Protein AF-A0A954KWU3-F1 (afdb_monomer)

Foldseek 3Di:
DDDDQLDAFDFFEWEAEPVRDIDGDPDGDPVSVVVRVVCSVCLVVVCVVDVVSVVVSVVSVVVLVVVCCVVVVVCVVVVHDCVCVVDCVNPPDDDDPDDPDDPDPWDWDDDPQKIKIQDDDDDHDSVVSVVDDPPPPDDDDDDDDDDRYTYIYGNDD

Secondary structure (DSSP, 8-state):
---S-S--PPPEEEEE-TT--EEE-SS--HHHHHHHHHHHHTHHHHHHH-HHHHHHHHHHHHHHHHHHHHHTTHHHHTT---TTTT-TTTS-PPPPPPPS------EEEEETTEEEEE--------HHHHHS-TT-TT----------EEEEEE---

Solvent-accessible surface area (backbone atoms only — not comparable to full-atom values): 9816 Å² total; per-residue (Å²): 135,92,83,77,82,74,61,75,58,54,56,35,34,28,37,26,51,90,87,67,55,76,44,77,42,96,66,64,55,70,69,49,46,50,47,22,49,51,51,34,72,45,38,66,63,45,25,75,75,37,63,69,48,42,54,50,41,54,53,42,52,50,44,36,50,51,49,49,36,62,74,69,42,45,38,70,78,65,74,48,79,67,58,57,84,77,28,63,87,78,47,71,71,89,82,69,87,77,80,88,76,73,85,84,85,67,58,67,47,77,56,88,54,29,37,42,26,57,55,79,73,88,73,87,75,42,63,71,71,71,69,52,59,96,82,63,88,80,85,79,84,93,83,84,92,66,73,31,40,35,34,36,32,60,60,76,133

pLDDT: mean 76.88, std 16.74, range [35.84, 95.62]

Structure (mmCIF, N/CA/C/O backbone):
data_AF-A0A954KWU3-F1
#
_entry.id   AF-A0A954KWU3-F1
#
loop_
_atom_site.group_PDB
_atom_site.id
_atom_site.type_symbol
_atom_site.label_atom_id
_atom_site.label_alt_id
_atom_site.label_comp_id
_atom_site.label_asym_id
_atom_site.label_entity_id
_atom_site.label_seq_id
_atom_site.pdbx_PDB_ins_code
_atom_site.Cartn_x
_atom_site.Cartn_y
_atom_site.Cartn_z
_atom_site.occupancy
_atom_site.B_iso_or_equiv
_atom_site.auth_seq_id
_atom_site.auth_comp_id
_atom_site.auth_asym_id
_atom_site.auth_atom_id
_atom_site.pdbx_PDB_model_num
ATOM 1 N N . GLN A 1 1 ? 20.527 3.951 -3.973 1.00 48.78 1 GLN A N 1
ATOM 2 C CA . GLN A 1 1 ? 20.011 3.063 -2.912 1.00 48.78 1 GLN A CA 1
ATOM 3 C C . GLN A 1 1 ? 18.850 3.788 -2.256 1.00 48.78 1 GLN A C 1
ATOM 5 O O . GLN A 1 1 ? 19.051 4.922 -1.845 1.00 48.78 1 GLN A O 1
ATOM 10 N N . LEU A 1 2 ? 17.651 3.198 -2.256 1.00 62.50 2 LEU A N 1
ATOM 11 C CA . LEU A 1 2 ? 16.501 3.746 -1.529 1.00 62.50 2 LEU A CA 1
ATOM 12 C C . LEU A 1 2 ? 16.658 3.381 -0.048 1.00 62.50 2 LEU A C 1
ATOM 14 O O . LEU A 1 2 ? 17.002 2.240 0.265 1.00 62.50 2 LEU A O 1
ATOM 18 N N . SER A 1 3 ? 16.473 4.346 0.847 1.00 64.38 3 SER A N 1
ATOM 19 C CA . SER A 1 3 ? 16.581 4.167 2.296 1.00 64.38 3 SER A CA 1
ATOM 20 C C . SER A 1 3 ? 15.419 4.868 2.996 1.00 64.38 3 SER A C 1
ATOM 22 O O . SER A 1 3 ? 14.963 5.920 2.555 1.00 64.38 3 SER A O 1
ATOM 24 N N . GLY A 1 4 ? 14.932 4.275 4.086 1.00 68.75 4 GLY A N 1
ATOM 25 C CA . GLY A 1 4 ? 13.784 4.777 4.842 1.00 68.75 4 GLY A CA 1
ATOM 26 C C . GLY A 1 4 ? 12.773 3.678 5.182 1.00 68.75 4 GLY A C 1
ATOM 27 O O . GLY A 1 4 ? 12.955 2.528 4.771 1.00 68.75 4 GLY A O 1
ATOM 28 N N . PRO A 1 5 ? 11.724 4.009 5.956 1.00 67.94 5 PRO A N 1
ATOM 29 C CA . PRO A 1 5 ? 10.626 3.087 6.220 1.00 67.94 5 PRO A CA 1
ATOM 30 C C . PRO A 1 5 ? 9.931 2.713 4.904 1.00 67.94 5 PRO A C 1
ATOM 32 O O . PRO A 1 5 ? 9.582 3.590 4.116 1.00 67.94 5 PRO A O 1
ATOM 35 N N . ARG A 1 6 ? 9.741 1.408 4.668 1.00 78.69 6 ARG A N 1
ATOM 36 C CA . ARG A 1 6 ? 9.148 0.884 3.420 1.00 78.69 6 ARG A CA 1
ATOM 37 C C . ARG A 1 6 ? 7.638 1.111 3.342 1.00 78.69 6 ARG A C 1
ATOM 39 O O . ARG A 1 6 ? 7.088 1.200 2.253 1.00 78.69 6 ARG A O 1
ATOM 46 N N . VAL A 1 7 ? 6.981 1.235 4.496 1.00 84.44 7 VAL A N 1
ATOM 47 C CA . VAL A 1 7 ? 5.543 1.496 4.618 1.00 84.44 7 VAL A CA 1
ATOM 48 C C . VAL A 1 7 ? 5.315 2.519 5.724 1.00 84.44 7 VAL A C 1
ATOM 50 O O . VAL A 1 7 ? 5.984 2.486 6.756 1.00 84.44 7 VAL A O 1
ATOM 53 N N . LYS A 1 8 ? 4.360 3.426 5.510 1.00 87.44 8 LYS A N 1
ATOM 54 C CA . LYS A 1 8 ? 3.862 4.354 6.527 1.00 87.44 8 LYS A CA 1
ATOM 55 C C . LYS A 1 8 ? 2.343 4.378 6.474 1.00 87.44 8 LYS A C 1
ATOM 57 O O . LYS A 1 8 ? 1.775 4.738 5.446 1.00 87.44 8 LYS A O 1
ATOM 62 N N . LEU A 1 9 ? 1.703 4.027 7.585 1.00 87.38 9 LEU A N 1
ATOM 63 C CA . LEU A 1 9 ? 0.260 4.167 7.724 1.00 87.38 9 LEU A CA 1
ATOM 64 C C . LEU A 1 9 ? -0.077 5.621 8.075 1.00 87.38 9 LEU A C 1
ATOM 66 O O . LEU A 1 9 ? 0.572 6.232 8.926 1.00 87.38 9 LEU A O 1
ATOM 70 N N . LEU A 1 10 ? -1.087 6.173 7.408 1.00 85.06 10 LEU A N 1
ATOM 71 C CA . LEU A 1 10 ? -1.635 7.496 7.698 1.00 85.06 10 LEU A CA 1
ATOM 72 C C . LEU A 1 10 ? -2.956 7.342 8.455 1.00 85.06 10 LEU A C 1
ATOM 74 O O . LEU A 1 10 ? -3.688 6.381 8.235 1.00 85.06 10 LEU A O 1
ATOM 78 N N . ALA A 1 11 ? -3.246 8.270 9.365 1.00 83.38 11 ALA A N 1
ATOM 79 C CA . ALA A 1 11 ? -4.471 8.263 10.154 1.00 83.38 11 ALA A CA 1
ATOM 80 C C . ALA A 1 11 ? -5.522 9.201 9.542 1.00 83.38 11 ALA A C 1
ATOM 82 O O . ALA A 1 11 ? -5.239 10.372 9.280 1.00 83.38 11 ALA A O 1
ATOM 83 N N . GLN A 1 12 ? -6.749 8.706 9.368 1.00 78.06 12 GLN A N 1
ATOM 84 C CA . GLN A 1 12 ? -7.896 9.503 8.934 1.00 78.06 12 GLN A CA 1
ATOM 85 C C . GLN A 1 12 ? -9.174 9.060 9.659 1.00 78.06 12 GLN A C 1
ATOM 87 O O . GLN A 1 12 ? -9.315 7.925 10.111 1.00 78.06 12 GLN A O 1
ATOM 92 N N . GLU A 1 13 ? -10.125 9.980 9.790 1.00 80.19 13 GLU A N 1
ATOM 93 C CA . GLU A 1 13 ? -11.467 9.693 10.289 1.00 80.19 13 GLU A CA 1
ATOM 94 C C . GLU A 1 13 ? -12.505 10.225 9.306 1.00 80.19 13 GLU A C 1
ATOM 96 O O . GLU A 1 13 ? -12.307 11.264 8.675 1.00 80.19 13 GLU A O 1
ATOM 101 N N . GLU A 1 14 ? -13.615 9.504 9.189 1.00 82.94 14 GLU A N 1
ATOM 102 C CA . GLU A 1 14 ? -14.731 9.815 8.304 1.00 82.94 14 GLU A CA 1
ATOM 103 C C . GLU A 1 14 ? -16.054 9.714 9.075 1.00 82.94 14 GLU A C 1
ATOM 105 O O . GLU A 1 14 ? -16.245 8.865 9.947 1.00 82.94 14 GLU A O 1
ATOM 110 N N . TYR A 1 15 ? -17.012 10.562 8.731 1.00 81.19 15 TYR A N 1
ATOM 111 C CA . TYR A 1 15 ? -18.403 10.428 9.145 1.00 81.19 15 TYR A CA 1
ATOM 112 C C . TYR A 1 15 ? -19.201 9.761 8.038 1.00 81.19 15 TYR A C 1
ATOM 114 O O . TYR A 1 15 ? -18.941 9.978 6.856 1.00 81.19 15 TYR A O 1
ATOM 122 N N . SER A 1 16 ? -20.197 8.966 8.412 1.00 82.31 16 SER A N 1
ATOM 123 C CA . SER A 1 16 ? -21.205 8.478 7.478 1.00 82.31 16 SER A CA 1
ATOM 124 C C . SER A 1 16 ? -22.604 8.801 7.971 1.00 82.31 16 SER A C 1
ATOM 126 O O . SER A 1 16 ? -22.920 8.618 9.149 1.00 82.31 16 SER A O 1
ATOM 128 N N . ASP A 1 17 ? -23.441 9.297 7.066 1.00 82.00 17 ASP A N 1
ATOM 129 C CA . ASP A 1 17 ? -24.859 9.503 7.347 1.00 82.00 17 ASP A CA 1
ATOM 130 C C . ASP A 1 17 ? -25.663 8.197 7.190 1.00 82.00 17 ASP A C 1
ATOM 132 O O . ASP A 1 17 ? -25.145 7.159 6.773 1.00 82.00 17 ASP A O 1
ATOM 136 N N . ALA A 1 18 ? -26.951 8.2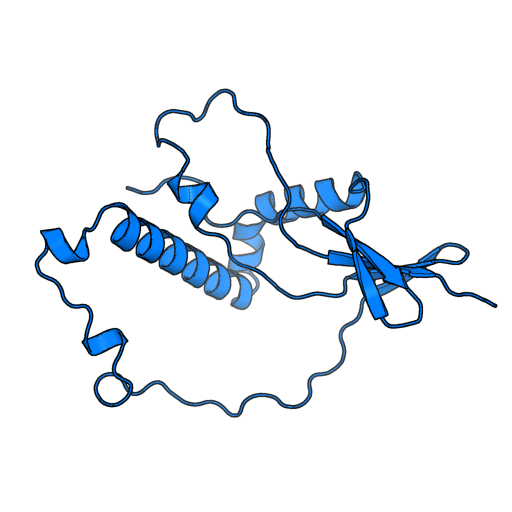40 7.537 1.00 80.25 18 ALA A N 1
ATOM 137 C CA . ALA A 1 18 ? -27.843 7.084 7.430 1.00 80.25 18 ALA A CA 1
ATOM 138 C C . ALA A 1 18 ? -28.079 6.618 5.977 1.00 80.25 18 ALA A C 1
ATOM 140 O O . ALA A 1 18 ? -28.515 5.488 5.766 1.00 80.25 18 ALA A O 1
ATOM 141 N N . ALA A 1 19 ? -27.792 7.463 4.982 1.00 82.31 19 ALA A N 1
ATOM 142 C CA . ALA A 1 19 ? -27.853 7.111 3.566 1.00 82.31 19 ALA A CA 1
ATOM 143 C C . ALA A 1 19 ? -26.540 6.480 3.059 1.00 82.31 19 ALA A C 1
ATOM 145 O O . ALA A 1 19 ? -26.470 6.056 1.906 1.00 82.31 19 ALA A O 1
ATOM 146 N N . GLY A 1 20 ? -25.515 6.381 3.913 1.00 76.38 20 GLY A N 1
ATOM 147 C CA . GLY A 1 20 ? -24.208 5.823 3.577 1.00 76.38 20 GLY A 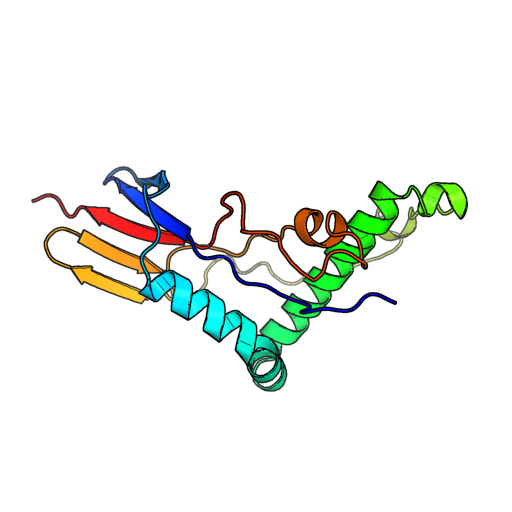CA 1
ATOM 148 C C . GLY A 1 20 ? -23.269 6.809 2.881 1.00 76.38 20 GLY A C 1
ATOM 149 O O . GLY A 1 20 ? -22.207 6.392 2.415 1.00 76.38 20 GLY A O 1
ATOM 150 N N . ASN A 1 21 ? -23.618 8.099 2.814 1.00 80.75 21 ASN A N 1
ATOM 151 C CA . ASN A 1 21 ? -22.712 9.115 2.283 1.00 80.75 21 ASN A CA 1
ATOM 152 C C . ASN A 1 21 ? -21.583 9.361 3.281 1.00 80.75 21 ASN A C 1
ATOM 154 O O . ASN A 1 21 ? -21.841 9.516 4.477 1.00 80.75 21 ASN A O 1
ATOM 158 N N . ARG A 1 22 ? -20.344 9.416 2.782 1.00 82.81 22 ARG A N 1
ATOM 159 C CA . ARG A 1 22 ? -19.136 9.588 3.597 1.00 82.81 22 ARG A CA 1
ATOM 160 C C . ARG A 1 22 ? -18.577 10.999 3.484 1.00 82.81 22 ARG A C 1
ATOM 162 O O . ARG A 1 22 ? -18.577 11.579 2.401 1.00 82.81 22 ARG A O 1
ATOM 169 N N . PHE A 1 23 ? -18.066 11.518 4.594 1.00 83.06 23 PHE A N 1
ATOM 170 C CA . PHE A 1 23 ? -17.472 12.848 4.688 1.00 83.06 23 PHE A CA 1
ATOM 171 C C . PHE A 1 23 ? -16.225 12.806 5.566 1.00 83.06 23 PHE A C 1
ATOM 173 O O . PHE A 1 23 ? -16.244 12.171 6.619 1.00 83.06 23 PHE A O 1
ATOM 180 N N . ASP A 1 24 ? -15.175 13.529 5.189 1.00 81.00 24 ASP A N 1
ATOM 181 C CA . ASP A 1 24 ? -13.982 13.653 6.027 1.00 81.00 24 ASP A CA 1
ATOM 182 C C . ASP A 1 24 ? -14.322 14.276 7.384 1.00 81.00 24 ASP A C 1
ATOM 184 O O . ASP A 1 24 ? -15.031 15.285 7.481 1.00 81.00 24 ASP A O 1
ATOM 188 N N . ALA A 1 25 ? -13.759 13.714 8.452 1.00 81.00 25 ALA A N 1
ATOM 189 C CA . ALA A 1 25 ? -13.816 14.344 9.756 1.00 81.00 25 ALA A CA 1
ATOM 190 C C . ALA A 1 25 ? -12.995 15.645 9.774 1.00 81.00 25 ALA A C 1
ATOM 192 O O . ALA A 1 25 ? -11.945 15.791 9.137 1.00 81.00 25 ALA A O 1
ATOM 193 N N . ALA A 1 26 ? -13.459 16.618 10.562 1.00 80.19 26 ALA A N 1
ATOM 194 C CA . ALA A 1 26 ? -12.742 17.877 10.746 1.00 80.19 26 ALA A CA 1
ATOM 195 C C . ALA A 1 26 ? -11.350 17.659 11.371 1.00 80.19 26 ALA A C 1
ATOM 197 O O . ALA A 1 26 ? -10.398 18.359 11.017 1.00 80.19 26 ALA A O 1
ATOM 198 N N . SER A 1 27 ? -11.222 16.665 12.252 1.00 78.69 27 SER A N 1
ATOM 199 C CA . SER A 1 27 ? -9.977 16.263 12.903 1.00 78.69 27 SER A CA 1
ATOM 200 C C . SER A 1 27 ? -9.911 14.749 13.097 1.00 78.69 27 SER A C 1
ATOM 202 O O . SER A 1 27 ? -10.937 14.079 13.183 1.00 78.69 27 SER A O 1
ATOM 204 N N . THR A 1 28 ? -8.686 14.240 13.206 1.00 81.19 28 THR A N 1
ATOM 205 C CA . THR A 1 28 ? -8.379 12.851 13.563 1.00 81.19 28 THR A CA 1
ATOM 206 C 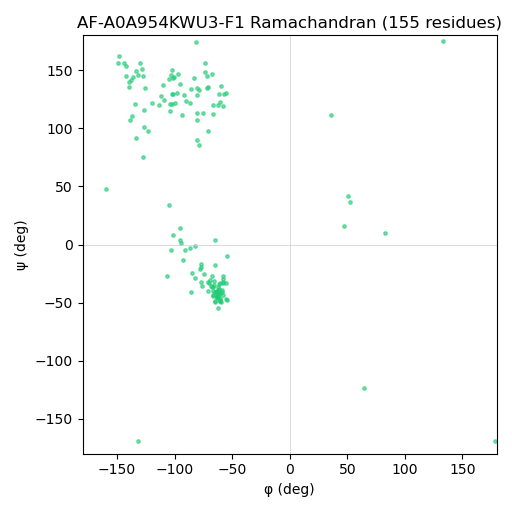C . THR A 1 28 ? -8.116 12.766 15.067 1.00 81.19 28 THR A C 1
ATOM 208 O O . THR A 1 28 ? -7.460 13.641 15.642 1.00 81.19 28 THR A O 1
ATOM 211 N N . ARG A 1 29 ? -8.624 11.735 15.751 1.00 82.62 29 ARG A N 1
ATOM 212 C CA . ARG A 1 29 ? -8.396 11.567 17.193 1.00 82.62 29 ARG A CA 1
ATOM 213 C C . ARG A 1 29 ? -6.967 11.113 17.457 1.00 82.62 29 ARG A C 1
ATOM 215 O O . ARG A 1 29 ? -6.411 10.290 16.737 1.00 82.62 29 ARG A O 1
ATOM 222 N N . GLN A 1 30 ? -6.428 11.525 18.604 1.00 85.31 30 GLN A N 1
ATOM 223 C CA . GLN A 1 30 ? -5.089 11.121 19.048 1.00 85.31 30 GLN A CA 1
ATOM 224 C C . GLN A 1 30 ? -4.902 9.595 19.107 1.00 85.31 30 GLN A C 1
ATOM 226 O O . GLN A 1 30 ? -3.816 9.099 18.846 1.00 85.31 30 GLN A O 1
ATOM 231 N N . SER A 1 31 ? -5.949 8.835 19.436 1.00 83.19 31 SER A N 1
ATOM 232 C CA . SER A 1 31 ? -5.863 7.365 19.468 1.00 83.19 31 SER A CA 1
ATOM 233 C C . SER A 1 31 ? -5.654 6.754 18.081 1.00 83.19 31 SER A C 1
ATOM 235 O O . SER A 1 31 ? -4.912 5.785 17.961 1.00 83.19 31 SER A O 1
ATOM 237 N N . THR A 1 32 ? -6.262 7.333 17.047 1.00 81.56 32 THR A N 1
ATOM 238 C CA . THR A 1 32 ? -6.106 6.911 15.649 1.00 81.56 32 THR A CA 1
ATOM 239 C C . THR A 1 32 ? -4.711 7.268 15.132 1.00 81.56 32 THR A C 1
ATOM 241 O O . THR A 1 32 ? -4.060 6.440 14.501 1.00 81.56 32 THR A O 1
ATOM 244 N N . GLU A 1 33 ? -4.203 8.450 15.493 1.00 86.19 33 GLU A N 1
ATOM 245 C CA . GLU A 1 33 ? -2.820 8.866 15.206 1.00 86.19 33 GLU A CA 1
ATOM 246 C C . GLU A 1 33 ? -1.789 7.933 15.862 1.00 86.19 33 GLU A C 1
ATOM 248 O O . GLU A 1 33 ? -0.885 7.429 15.199 1.00 86.19 33 GLU A O 1
ATOM 253 N N . VAL A 1 34 ? -1.953 7.642 17.158 1.00 88.25 34 VAL A N 1
ATOM 254 C CA . VAL A 1 34 ? -1.063 6.730 17.896 1.00 88.25 34 VAL A CA 1
ATOM 255 C C . VAL A 1 34 ? -1.112 5.321 17.311 1.00 88.25 34 VAL A C 1
ATOM 257 O O . VAL A 1 34 ? -0.074 4.676 17.196 1.00 88.25 34 VAL A O 1
ATOM 260 N N . PHE A 1 35 ? -2.291 4.844 16.903 1.00 86.94 35 PHE A N 1
ATOM 261 C CA . PHE A 1 35 ? -2.406 3.566 16.207 1.00 86.94 35 PHE A CA 1
ATOM 262 C C . PHE A 1 35 ? -1.592 3.558 14.909 1.00 86.94 35 PHE A C 1
ATOM 264 O O . PHE A 1 35 ? -0.794 2.646 14.711 1.00 86.94 35 PHE A O 1
ATOM 271 N N . ALA A 1 36 ? -1.739 4.575 14.054 1.00 88.44 36 ALA A N 1
ATOM 272 C CA . ALA A 1 36 ? -0.991 4.658 12.801 1.00 88.44 36 ALA A CA 1
ATOM 273 C C . ALA A 1 36 ? 0.527 4.738 13.031 1.00 88.44 36 ALA A C 1
ATOM 275 O O . ALA A 1 36 ? 1.301 4.098 12.312 1.00 88.44 36 ALA A O 1
ATOM 276 N N . GLN A 1 37 ? 0.950 5.467 14.067 1.00 89.56 37 GLN A N 1
ATOM 277 C CA . GLN A 1 37 ? 2.348 5.551 14.477 1.00 89.56 37 GLN A CA 1
ATOM 278 C C . GLN A 1 37 ? 2.895 4.187 14.913 1.00 89.56 37 GLN A C 1
ATOM 280 O O . GLN A 1 37 ? 3.886 3.735 14.346 1.00 89.56 37 GLN A O 1
ATOM 285 N N . LEU A 1 38 ? 2.238 3.516 15.864 1.00 92.25 38 LEU A N 1
ATOM 286 C CA . LEU A 1 38 ? 2.674 2.211 16.373 1.00 92.25 38 LEU A CA 1
ATOM 287 C C . LEU A 1 38 ? 2.645 1.137 15.284 1.00 92.25 38 LEU A C 1
ATOM 289 O O . LEU A 1 38 ? 3.558 0.325 15.189 1.00 92.25 38 LEU A O 1
ATOM 293 N N . PHE A 1 39 ? 1.618 1.147 14.433 1.00 90.19 39 PHE A N 1
ATOM 294 C CA . PHE A 1 39 ? 1.525 0.236 13.297 1.00 90.19 39 PHE A CA 1
ATOM 295 C C . PHE A 1 39 ? 2.701 0.428 12.333 1.00 90.19 39 PHE A C 1
ATOM 297 O O . PHE A 1 39 ? 3.275 -0.547 11.861 1.00 90.19 39 PHE A O 1
ATOM 304 N N . THR A 1 40 ? 3.078 1.682 12.064 1.00 90.56 40 THR A N 1
ATOM 305 C CA . THR A 1 40 ? 4.239 2.006 11.224 1.00 90.56 40 THR A CA 1
ATOM 306 C C . THR A 1 40 ? 5.548 1.574 11.887 1.00 90.56 40 THR A C 1
ATOM 308 O O . THR A 1 40 ? 6.401 0.987 11.228 1.00 90.56 40 THR A O 1
ATOM 311 N N . GLU A 1 41 ? 5.708 1.840 13.184 1.00 92.44 41 GLU A N 1
ATOM 312 C CA . GLU A 1 41 ? 6.907 1.496 13.957 1.00 92.44 41 GLU A CA 1
ATOM 313 C C . GLU A 1 41 ? 7.141 -0.020 14.014 1.00 92.44 41 GLU A C 1
ATOM 315 O O . GLU A 1 41 ? 8.247 -0.487 13.751 1.00 92.44 41 GLU A O 1
ATOM 320 N N . HIS A 1 42 ? 6.083 -0.791 14.269 1.00 93.06 42 HIS A N 1
ATOM 321 C CA . HIS A 1 42 ? 6.143 -2.249 14.398 1.00 93.06 42 HIS A CA 1
ATOM 322 C C . HIS A 1 42 ? 5.814 -2.997 13.100 1.00 93.06 42 HIS A C 1
ATOM 324 O O . HIS A 1 42 ? 5.595 -4.210 13.120 1.00 93.06 42 HIS A O 1
ATOM 330 N N . TYR A 1 43 ? 5.790 -2.313 11.952 1.00 91.31 43 TYR A N 1
ATOM 331 C CA . TYR A 1 43 ? 5.417 -2.937 10.681 1.00 91.31 43 TYR A CA 1
ATOM 332 C C . TYR A 1 43 ? 6.332 -4.112 10.313 1.00 91.31 43 TYR A C 1
ATOM 334 O O . TYR A 1 43 ? 5.859 -5.139 9.831 1.00 91.31 43 TYR A O 1
ATOM 342 N N . ALA A 1 44 ? 7.638 -3.992 10.576 1.00 90.94 44 ALA A N 1
ATOM 343 C CA . ALA A 1 44 ? 8.597 -5.060 10.300 1.00 90.94 44 ALA A CA 1
ATOM 344 C C . ALA A 1 44 ? 8.271 -6.335 11.098 1.00 90.94 44 ALA A C 1
ATOM 346 O O . ALA A 1 44 ? 8.254 -7.427 10.539 1.00 90.94 44 ALA A O 1
ATOM 347 N N . GLU A 1 45 ? 7.915 -6.189 12.377 1.00 94.12 45 GLU A N 1
ATOM 348 C CA . GLU A 1 45 ? 7.503 -7.314 13.221 1.00 94.12 45 GLU A CA 1
ATOM 349 C C . GLU A 1 45 ? 6.186 -7.944 12.740 1.00 94.12 45 GLU A C 1
ATOM 351 O O . GLU A 1 45 ? 6.005 -9.158 12.843 1.00 94.12 45 GLU A O 1
ATOM 356 N N . LEU A 1 46 ? 5.256 -7.138 12.210 1.00 91.94 46 LEU A N 1
ATOM 357 C CA . LEU A 1 46 ? 4.020 -7.636 11.600 1.00 91.94 46 LEU A CA 1
ATOM 358 C C . LEU A 1 46 ? 4.309 -8.434 10.324 1.00 91.94 46 LEU A C 1
ATOM 360 O O . LEU A 1 46 ? 3.749 -9.512 10.153 1.00 91.94 46 LEU A O 1
ATOM 364 N N . ALA A 1 47 ? 5.203 -7.940 9.467 1.00 92.50 47 ALA A N 1
ATOM 365 C CA . ALA A 1 47 ? 5.613 -8.609 8.234 1.00 92.50 47 ALA A CA 1
ATOM 366 C C . ALA A 1 47 ? 6.373 -9.921 8.482 1.00 92.50 47 ALA A C 1
ATOM 368 O O . ALA A 1 47 ? 6.253 -10.854 7.692 1.00 92.50 47 ALA A O 1
ATOM 369 N N . GLU A 1 48 ? 7.124 -10.019 9.581 1.00 93.75 48 GLU A N 1
ATOM 370 C CA . GLU A 1 48 ? 7.771 -11.270 9.993 1.00 93.75 48 GLU A CA 1
ATOM 371 C C . GLU A 1 48 ? 6.771 -12.322 10.490 1.00 93.75 48 GLU A C 1
ATOM 373 O O . GLU A 1 48 ? 6.995 -13.520 10.310 1.00 93.75 48 GLU A O 1
ATOM 378 N N . LYS A 1 49 ? 5.674 -11.892 11.125 1.00 95.62 49 LYS A N 1
ATOM 379 C CA . LYS A 1 49 ? 4.662 -12.795 11.695 1.00 95.62 49 LYS A CA 1
ATOM 380 C C . LYS A 1 49 ? 3.603 -13.223 10.687 1.00 95.62 49 LYS A C 1
ATOM 382 O O . LYS A 1 49 ? 3.203 -14.382 10.692 1.00 95.62 49 LYS A O 1
ATOM 387 N N . GLU A 1 50 ? 3.145 -12.297 9.854 1.00 94.62 50 GLU A N 1
ATOM 388 C CA . GLU A 1 50 ? 2.023 -12.491 8.940 1.00 94.62 50 GLU A CA 1
ATOM 389 C C . GLU A 1 50 ? 2.440 -12.119 7.515 1.00 94.62 50 GLU A C 1
ATOM 391 O O . GLU A 1 50 ? 2.726 -10.958 7.203 1.00 94.62 50 GLU A O 1
ATOM 396 N N . LEU A 1 51 ? 2.433 -13.118 6.626 1.00 91.75 51 LEU A N 1
ATOM 397 C CA . LEU A 1 51 ? 2.957 -12.993 5.263 1.00 91.75 51 LEU A CA 1
ATOM 398 C C . LEU A 1 51 ? 2.279 -11.872 4.462 1.00 91.75 51 LEU A C 1
ATOM 400 O O . LEU A 1 51 ? 2.935 -11.206 3.666 1.00 91.75 51 LEU A O 1
ATOM 404 N N . VAL A 1 52 ? 0.994 -11.617 4.716 1.00 90.31 52 VAL A N 1
ATOM 405 C CA . VAL A 1 52 ? 0.219 -10.582 4.018 1.00 90.31 52 VAL A CA 1
ATOM 406 C C . VAL A 1 52 ? 0.835 -9.184 4.157 1.00 90.31 52 VAL A C 1
ATOM 408 O O . VAL A 1 52 ? 0.777 -8.390 3.219 1.00 90.31 52 VAL A O 1
ATOM 411 N N . PHE A 1 53 ? 1.481 -8.868 5.287 1.00 91.19 53 PHE A N 1
ATOM 412 C CA . PHE A 1 53 ? 2.156 -7.578 5.452 1.00 91.19 53 PHE A CA 1
ATOM 413 C C . PHE A 1 53 ? 3.501 -7.539 4.716 1.00 91.19 53 PHE A C 1
ATOM 415 O O . PHE A 1 53 ? 3.867 -6.501 4.171 1.00 91.19 53 PHE A O 1
ATOM 422 N N . ALA A 1 54 ? 4.215 -8.662 4.610 1.00 91.19 54 ALA A N 1
ATOM 423 C CA . ALA A 1 54 ? 5.412 -8.740 3.771 1.00 91.19 54 ALA A CA 1
ATOM 424 C C . ALA A 1 54 ? 5.072 -8.603 2.274 1.00 91.19 54 ALA A C 1
ATOM 426 O O . ALA A 1 54 ? 5.778 -7.917 1.533 1.00 91.19 54 ALA A O 1
ATOM 427 N N . GLU A 1 55 ? 3.972 -9.212 1.829 1.00 91.56 55 GLU A N 1
ATOM 428 C CA . GLU A 1 55 ? 3.455 -9.061 0.464 1.00 91.56 55 GLU A CA 1
ATOM 429 C C . GLU A 1 55 ? 3.045 -7.616 0.185 1.00 91.56 55 GLU A C 1
ATOM 431 O O . GLU A 1 55 ? 3.452 -7.044 -0.828 1.00 91.56 55 GLU A O 1
ATOM 436 N N . LEU A 1 56 ? 2.311 -6.998 1.115 1.00 90.38 56 LEU A N 1
ATOM 437 C CA . LEU A 1 56 ? 1.934 -5.593 1.022 1.00 90.38 56 LEU A CA 1
ATOM 438 C C . LEU A 1 56 ? 3.168 -4.687 0.915 1.00 90.38 56 LEU A C 1
ATOM 440 O O . LEU A 1 56 ? 3.198 -3.808 0.057 1.00 90.38 56 LEU A O 1
ATOM 444 N N . GLN A 1 57 ? 4.215 -4.934 1.706 1.00 88.88 57 GLN A N 1
ATOM 445 C CA . GLN A 1 57 ? 5.480 -4.202 1.610 1.00 88.88 57 GLN A CA 1
ATOM 446 C C . GLN A 1 57 ? 6.082 -4.262 0.200 1.00 88.88 57 GLN A C 1
ATOM 448 O O . GLN A 1 57 ? 6.445 -3.229 -0.356 1.00 88.88 57 GLN A O 1
ATOM 453 N N . ASN A 1 58 ? 6.133 -5.452 -0.406 1.00 90.19 58 ASN A N 1
ATOM 454 C CA . ASN A 1 58 ? 6.671 -5.618 -1.757 1.00 90.19 58 ASN A CA 1
ATOM 455 C C . ASN A 1 58 ? 5.861 -4.829 -2.799 1.00 90.19 58 ASN A C 1
ATOM 457 O O . ASN A 1 58 ? 6.440 -4.275 -3.734 1.00 90.19 58 ASN A O 1
ATOM 461 N N . LEU A 1 59 ? 4.536 -4.745 -2.632 1.00 90.06 59 LEU A N 1
ATOM 462 C CA . LEU A 1 59 ? 3.682 -3.921 -3.493 1.00 90.06 59 LEU A CA 1
ATOM 463 C C . LEU A 1 59 ? 4.008 -2.429 -3.352 1.00 90.06 59 LEU A C 1
ATOM 465 O O . LEU A 1 59 ? 4.087 -1.735 -4.366 1.00 90.06 59 LEU A O 1
ATOM 469 N N . PHE A 1 60 ? 4.256 -1.940 -2.132 1.00 88.12 60 PHE A N 1
ATOM 470 C CA . PHE A 1 60 ? 4.698 -0.559 -1.911 1.00 88.12 60 PHE A CA 1
ATOM 471 C C . PHE A 1 60 ? 6.034 -0.267 -2.605 1.00 88.12 60 PHE A C 1
ATOM 473 O O . PHE A 1 60 ? 6.154 0.748 -3.289 1.00 88.12 60 PHE A O 1
ATOM 480 N N . ASP A 1 61 ? 7.024 -1.154 -2.486 1.00 88.19 61 ASP A N 1
ATOM 481 C CA . ASP A 1 61 ? 8.325 -0.938 -3.128 1.00 88.19 61 ASP A CA 1
ATOM 482 C C . ASP A 1 61 ? 8.222 -0.913 -4.656 1.00 88.19 61 ASP A C 1
ATOM 484 O O . ASP A 1 61 ? 8.853 -0.077 -5.305 1.00 88.19 61 ASP A O 1
ATOM 488 N N . LEU A 1 62 ? 7.409 -1.803 -5.238 1.00 90.06 62 LEU A N 1
ATOM 489 C CA . LEU A 1 62 ? 7.144 -1.815 -6.677 1.00 90.06 62 LEU A CA 1
ATOM 490 C C . LEU A 1 62 ? 6.421 -0.542 -7.128 1.00 90.06 62 LEU A C 1
ATOM 492 O O . LEU A 1 62 ? 6.779 0.016 -8.164 1.00 90.06 62 LEU A O 1
ATOM 496 N N . ALA A 1 63 ? 5.456 -0.051 -6.347 1.00 90.19 63 ALA A N 1
ATOM 497 C CA . ALA A 1 63 ? 4.763 1.201 -6.634 1.00 90.19 63 ALA A CA 1
ATOM 498 C C . ALA A 1 63 ? 5.725 2.400 -6.600 1.00 90.19 63 ALA A C 1
ATOM 500 O O . ALA A 1 63 ? 5.714 3.224 -7.513 1.00 90.19 63 ALA A O 1
ATOM 501 N N . VAL A 1 64 ? 6.606 2.474 -5.595 1.00 88.31 64 VAL A N 1
ATOM 502 C CA . VAL A 1 64 ? 7.637 3.520 -5.497 1.00 88.31 64 VAL A CA 1
ATOM 503 C C . VAL A 1 64 ? 8.619 3.432 -6.662 1.00 88.31 64 VAL A C 1
ATOM 505 O O . VAL A 1 64 ? 8.919 4.450 -7.283 1.00 88.31 64 VAL A O 1
ATOM 508 N N . LEU A 1 65 ? 9.091 2.230 -7.004 1.00 89.38 65 LEU A N 1
ATOM 509 C CA . LEU A 1 65 ? 9.981 2.028 -8.144 1.00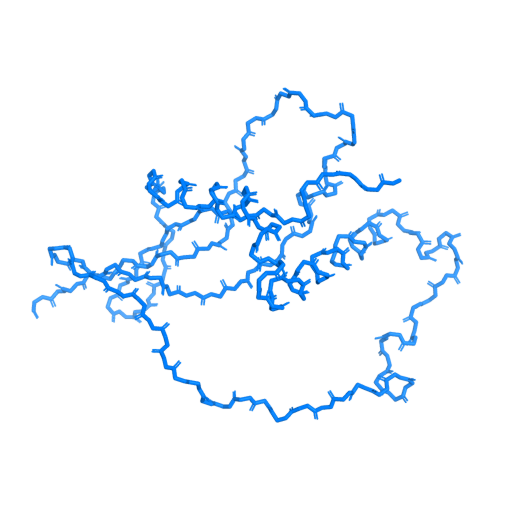 89.38 65 LEU A CA 1
ATOM 510 C C . LEU A 1 65 ? 9.318 2.469 -9.453 1.00 89.38 65 LEU A C 1
ATOM 512 O O . LEU A 1 65 ? 9.922 3.229 -10.206 1.00 89.38 65 LEU A O 1
ATOM 516 N N . GLY A 1 66 ? 8.080 2.039 -9.705 1.00 89.81 66 GLY A N 1
ATOM 517 C CA . GLY A 1 66 ? 7.317 2.441 -10.886 1.00 89.81 66 GLY A CA 1
ATOM 518 C C . GLY A 1 66 ? 7.126 3.956 -10.960 1.00 89.81 66 GLY A C 1
ATOM 519 O O . GLY A 1 66 ? 7.308 4.554 -12.020 1.00 89.81 66 GLY A O 1
ATOM 520 N N . ALA A 1 67 ? 6.857 4.597 -9.822 1.00 89.69 67 ALA A N 1
ATOM 521 C CA . ALA A 1 67 ? 6.721 6.043 -9.749 1.00 89.69 67 ALA A CA 1
ATOM 522 C C . ALA A 1 67 ? 8.052 6.776 -10.018 1.00 89.69 67 ALA A C 1
ATOM 524 O O . ALA A 1 67 ? 8.048 7.801 -10.696 1.00 89.69 67 ALA A O 1
ATOM 525 N N . ILE A 1 68 ? 9.199 6.244 -9.570 1.00 89.06 68 ILE A N 1
ATOM 526 C CA . ILE A 1 68 ? 10.534 6.776 -9.913 1.00 89.06 68 ILE A CA 1
ATOM 527 C C . ILE A 1 68 ? 10.818 6.623 -11.408 1.00 89.06 68 ILE A C 1
ATOM 529 O O . ILE A 1 68 ? 11.247 7.588 -12.038 1.00 89.06 68 ILE A O 1
ATOM 533 N N . VAL A 1 69 ? 10.585 5.430 -11.971 1.00 89.31 69 VAL A N 1
ATOM 534 C CA . VAL A 1 69 ? 10.798 5.149 -13.402 1.00 89.31 69 VAL A CA 1
ATOM 535 C C . VAL A 1 69 ? 10.025 6.151 -14.252 1.00 89.31 69 VAL A C 1
ATOM 537 O O . VAL A 1 69 ? 10.620 6.777 -15.123 1.00 89.31 69 VAL A O 1
ATOM 540 N N . ASN A 1 70 ? 8.747 6.364 -13.927 1.00 88.38 70 ASN A N 1
ATOM 541 C CA . ASN A 1 70 ? 7.886 7.315 -14.622 1.00 88.38 70 ASN A CA 1
ATOM 542 C C . ASN A 1 70 ? 8.358 8.770 -14.441 1.00 88.38 70 ASN A C 1
ATOM 544 O O . ASN A 1 70 ? 8.533 9.494 -15.418 1.00 88.38 70 ASN A O 1
ATOM 548 N N . ARG A 1 71 ? 8.623 9.200 -13.198 1.00 88.62 71 ARG A N 1
ATOM 549 C CA . ARG A 1 71 ? 9.000 10.589 -12.886 1.00 88.62 71 ARG A CA 1
ATOM 550 C C . ARG A 1 71 ? 10.321 11.008 -13.533 1.00 88.62 71 ARG A C 1
ATOM 552 O O . ARG A 1 71 ? 10.450 12.146 -13.972 1.00 88.62 71 ARG A O 1
ATOM 559 N N . GLU A 1 72 ? 11.307 10.116 -13.535 1.00 88.69 72 GLU A N 1
ATOM 560 C CA . GLU A 1 72 ? 12.659 10.378 -14.045 1.00 88.69 72 GLU A CA 1
ATOM 561 C C . GLU A 1 72 ? 12.846 9.927 -15.506 1.00 88.69 72 GLU A C 1
ATOM 563 O O . GLU A 1 72 ? 13.966 10.014 -16.025 1.00 88.69 72 GLU A O 1
ATOM 568 N N . GLN A 1 73 ? 11.774 9.439 -16.152 1.00 90.56 73 GLN A N 1
ATOM 569 C CA . GLN A 1 73 ? 11.764 8.929 -17.531 1.00 90.56 73 GLN A CA 1
ATOM 570 C C . GLN A 1 73 ? 12.883 7.900 -17.771 1.00 90.56 73 GLN A C 1
ATOM 572 O O . GLN A 1 73 ? 13.628 7.957 -18.752 1.00 90.56 73 GLN A O 1
ATOM 577 N N . LEU A 1 74 ? 13.097 6.998 -16.805 1.00 90.69 74 LEU A N 1
ATOM 578 C CA . LEU A 1 74 ? 14.225 6.055 -16.849 1.00 90.69 74 LEU A CA 1
ATOM 579 C C . LEU A 1 74 ? 14.056 5.004 -17.943 1.00 90.69 74 LEU A C 1
ATOM 581 O O . LEU A 1 74 ? 15.049 4.531 -18.487 1.00 90.69 74 LEU A O 1
ATOM 585 N N . ASP A 1 75 ? 12.815 4.652 -18.246 1.00 90.25 75 ASP A N 1
ATOM 586 C CA . ASP A 1 75 ? 12.414 3.805 -19.361 1.00 90.25 75 ASP A CA 1
ATOM 587 C C . ASP A 1 75 ? 12.833 4.416 -20.704 1.00 90.25 75 ASP A C 1
ATOM 589 O O . ASP A 1 75 ? 13.509 3.750 -21.486 1.00 90.25 75 ASP A O 1
ATOM 593 N N . GLU A 1 76 ? 12.562 5.704 -20.928 1.00 90.44 76 GLU A N 1
ATOM 594 C CA . GLU A 1 76 ? 12.994 6.410 -22.141 1.00 90.44 76 GLU A CA 1
ATOM 595 C C . GLU A 1 76 ? 14.523 6.473 -22.246 1.00 90.44 76 GLU A C 1
ATOM 597 O O . GLU A 1 76 ? 15.103 6.178 -23.290 1.00 90.44 76 GLU A O 1
ATOM 602 N N . ARG A 1 77 ? 15.201 6.810 -21.142 1.00 91.75 77 ARG A N 1
ATOM 603 C CA . ARG A 1 77 ? 16.671 6.935 -21.097 1.00 91.75 77 ARG A CA 1
ATOM 604 C C . ARG A 1 77 ? 17.391 5.601 -21.277 1.00 91.75 77 ARG A C 1
ATOM 606 O O . ARG A 1 77 ? 18.539 5.594 -21.714 1.00 91.75 77 ARG A O 1
ATOM 613 N N . ALA A 1 78 ? 16.743 4.503 -20.901 1.00 93.12 78 ALA A N 1
ATOM 614 C CA . ALA A 1 78 ? 17.239 3.145 -21.084 1.00 93.12 78 ALA A CA 1
ATOM 615 C C . ALA A 1 78 ? 16.729 2.486 -22.378 1.00 93.12 78 ALA A C 1
ATOM 617 O O . ALA A 1 78 ? 17.049 1.321 -22.611 1.00 93.12 78 ALA A O 1
ATOM 618 N N . GLU A 1 79 ? 15.939 3.199 -23.192 1.00 92.62 79 GLU A N 1
ATOM 619 C CA . GLU A 1 79 ? 15.277 2.679 -24.397 1.00 92.62 79 GLU A CA 1
ATOM 620 C C . GLU A 1 79 ? 14.458 1.400 -24.126 1.00 92.62 79 GLU A C 1
ATOM 622 O O . GLU A 1 79 ? 14.394 0.473 -24.937 1.00 92.62 79 GLU A O 1
ATOM 627 N N . TRP A 1 80 ? 13.823 1.332 -22.956 1.00 90.81 80 TRP A N 1
ATOM 628 C CA . TRP A 1 80 ? 13.065 0.175 -22.504 1.00 90.81 80 TRP A CA 1
ATOM 629 C C . TRP A 1 80 ? 11.556 0.413 -22.614 1.00 90.81 80 TRP A C 1
ATOM 631 O O . TRP A 1 80 ? 11.012 1.311 -21.988 1.00 90.81 80 TRP A O 1
ATOM 641 N N . LEU A 1 81 ? 10.855 -0.426 -23.383 1.00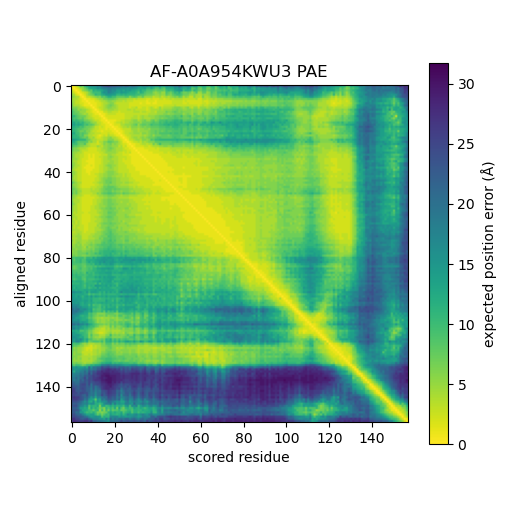 84.12 81 LEU A N 1
ATOM 642 C CA . LEU A 1 81 ? 9.436 -0.227 -23.717 1.00 84.12 81 LEU A CA 1
ATOM 643 C C . LEU A 1 81 ? 8.433 -0.877 -22.746 1.00 84.12 81 LEU A C 1
ATOM 645 O O . LEU A 1 81 ? 7.232 -0.720 -22.945 1.00 84.12 81 LEU A O 1
ATOM 649 N N . ALA A 1 82 ? 8.893 -1.646 -21.749 1.00 83.25 82 ALA A N 1
ATOM 650 C CA . ALA A 1 82 ? 8.073 -2.382 -20.764 1.00 83.25 82 ALA A CA 1
ATOM 651 C C . ALA A 1 82 ? 6.881 -3.204 -21.330 1.00 83.25 82 ALA A C 1
ATOM 653 O O . ALA A 1 82 ? 6.015 -3.659 -20.581 1.00 83.25 82 ALA A O 1
ATOM 654 N N . ASP A 1 83 ? 6.861 -3.458 -22.639 1.00 86.12 83 ASP A N 1
ATOM 655 C CA . ASP A 1 83 ? 5.759 -4.036 -23.418 1.00 86.12 83 ASP A CA 1
ATOM 656 C C . ASP A 1 83 ? 5.313 -5.419 -22.926 1.00 86.12 83 ASP A C 1
ATOM 658 O O . ASP A 1 83 ? 4.146 -5.793 -23.027 1.00 86.12 83 ASP A O 1
ATOM 662 N N . THR A 1 84 ? 6.246 -6.172 -22.355 1.00 86.44 84 THR A N 1
ATOM 663 C CA . THR A 1 84 ? 6.006 -7.500 -21.791 1.00 86.44 84 THR A CA 1
ATOM 664 C C . THR A 1 84 ? 5.126 -7.446 -20.541 1.00 86.44 84 THR A C 1
ATOM 666 O O . THR A 1 84 ? 4.291 -8.325 -20.361 1.00 86.44 84 THR A O 1
ATOM 669 N N . PHE A 1 85 ? 5.252 -6.411 -19.703 1.00 84.25 85 PHE A N 1
ATOM 670 C CA . PHE A 1 85 ? 4.438 -6.266 -18.488 1.00 84.25 85 PHE A CA 1
ATOM 671 C C . PHE A 1 85 ? 3.008 -5.788 -18.774 1.00 84.25 85 PHE A C 1
ATOM 673 O O . PHE A 1 85 ? 2.138 -5.930 -17.922 1.00 84.25 85 PHE A O 1
ATOM 680 N N . LEU A 1 86 ? 2.765 -5.243 -19.968 1.00 83.56 86 LEU A N 1
ATOM 681 C CA . LEU A 1 86 ? 1.464 -4.732 -20.409 1.00 83.56 86 LEU A CA 1
ATOM 682 C C . LEU A 1 86 ? 0.727 -5.706 -21.341 1.00 83.56 86 LEU A C 1
ATOM 684 O O . LEU A 1 86 ? -0.283 -5.344 -21.943 1.00 83.56 86 LEU A O 1
ATOM 688 N N . ASN A 1 87 ? 1.247 -6.923 -21.503 1.00 88.56 87 ASN A N 1
ATOM 689 C CA . ASN A 1 87 ? 0.719 -7.907 -22.434 1.00 88.56 87 ASN A CA 1
ATOM 690 C C . ASN A 1 87 ? 0.443 -9.239 -21.724 1.00 88.56 87 ASN A C 1
ATOM 692 O O . ASN A 1 87 ? 1.346 -10.055 -21.535 1.00 88.56 87 ASN A O 1
ATOM 696 N N . ASP A 1 88 ? -0.830 -9.476 -21.414 1.00 86.88 88 ASP A N 1
ATOM 697 C CA . ASP A 1 88 ? -1.318 -10.695 -20.756 1.00 86.88 88 ASP A CA 1
ATOM 698 C C . ASP A 1 88 ? -0.990 -11.990 -21.524 1.00 86.88 88 ASP A C 1
ATOM 700 O O . ASP A 1 88 ? -0.885 -13.055 -20.917 1.00 86.88 88 ASP A O 1
ATOM 704 N N . GLU A 1 89 ? -0.829 -11.932 -22.851 1.00 88.50 89 GLU A N 1
ATOM 705 C CA . GLU A 1 89 ? -0.459 -13.102 -23.660 1.00 88.50 89 GLU A CA 1
ATOM 706 C C . GLU A 1 89 ? 1.026 -13.447 -23.509 1.00 88.50 89 GLU A C 1
ATOM 708 O O . GLU A 1 89 ? 1.403 -14.620 -23.517 1.00 88.50 89 GLU A O 1
ATOM 713 N N . ARG A 1 90 ? 1.879 -12.425 -23.370 1.00 88.12 90 ARG A N 1
ATOM 714 C CA . ARG A 1 90 ? 3.329 -12.588 -23.184 1.00 88.12 90 ARG A CA 1
ATOM 715 C C . ARG A 1 90 ? 3.700 -12.881 -21.734 1.00 88.12 90 ARG A C 1
ATOM 717 O O . ARG A 1 90 ? 4.706 -13.550 -21.502 1.00 88.12 90 ARG A O 1
ATOM 724 N N . LEU A 1 91 ? 2.899 -12.407 -20.781 1.00 88.06 91 LEU A N 1
ATOM 725 C CA . LEU A 1 91 ? 3.067 -12.648 -19.352 1.00 88.06 91 LEU A CA 1
ATOM 726 C C . LEU A 1 91 ? 1.764 -13.194 -18.738 1.00 88.06 91 LEU A C 1
ATOM 728 O O . LEU A 1 91 ? 1.052 -12.467 -18.043 1.00 88.06 91 LEU A O 1
ATOM 732 N N . PRO A 1 92 ? 1.431 -14.478 -18.971 1.00 86.69 92 PRO A N 1
ATOM 733 C CA . PRO A 1 92 ? 0.213 -15.065 -18.433 1.00 86.69 92 PRO A CA 1
ATOM 734 C C . PRO A 1 92 ? 0.291 -15.149 -16.905 1.00 86.69 92 PRO A C 1
ATOM 736 O O . PRO A 1 92 ? 1.074 -15.914 -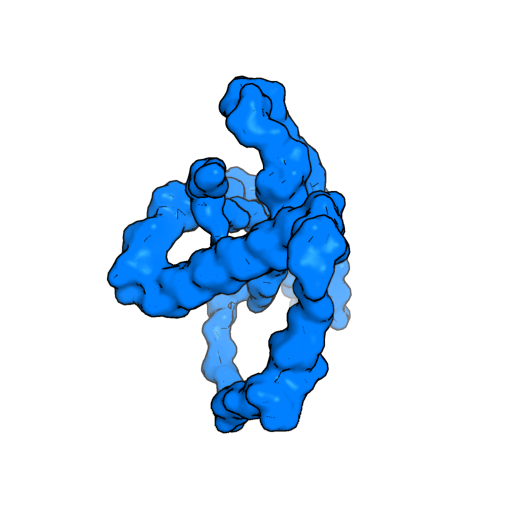16.342 1.00 86.69 92 PRO A O 1
ATOM 739 N N . LEU A 1 93 ? -0.545 -14.364 -16.227 1.00 86.88 93 LEU A N 1
ATOM 740 C CA . LEU A 1 93 ? -0.681 -14.406 -14.774 1.00 86.88 93 LEU A CA 1
ATOM 741 C C . LEU A 1 93 ? -1.641 -15.521 -14.351 1.00 86.88 93 LEU A C 1
ATOM 743 O O . LEU A 1 93 ? -2.670 -15.767 -14.989 1.00 86.88 93 LEU A O 1
ATOM 747 N N . ASN A 1 94 ? -1.332 -16.165 -13.225 1.00 87.12 94 ASN A N 1
ATOM 748 C CA . ASN A 1 94 ? -2.247 -17.116 -12.607 1.00 87.12 94 ASN A CA 1
ATOM 749 C C . ASN A 1 94 ? -3.544 -16.400 -12.227 1.00 87.12 94 ASN A C 1
ATOM 751 O O . ASN A 1 94 ? -3.542 -15.442 -11.454 1.00 87.12 94 ASN A O 1
ATOM 755 N N . LYS A 1 95 ? -4.662 -16.893 -12.759 1.00 84.31 95 LYS A N 1
ATOM 756 C CA . LYS A 1 95 ? -5.991 -16.421 -12.382 1.00 84.31 95 LYS A CA 1
ATOM 757 C C . LYS A 1 95 ? -6.486 -17.260 -11.220 1.00 84.31 95 LYS A C 1
ATOM 759 O O . LYS A 1 95 ? -6.589 -18.480 -11.327 1.00 84.31 95 LYS A O 1
ATOM 764 N N . TYR A 1 96 ? -6.817 -16.593 -10.129 1.00 85.38 96 TYR A N 1
ATOM 765 C CA . TYR A 1 96 ? -7.465 -17.209 -8.982 1.00 85.38 96 TYR A CA 1
ATOM 766 C C . TYR A 1 96 ? -8.956 -16.865 -9.010 1.00 85.38 96 TYR A C 1
ATOM 768 O O . TYR A 1 96 ? -9.327 -15.815 -9.546 1.00 85.38 96 TYR A O 1
ATOM 776 N N . PRO A 1 97 ? -9.834 -17.733 -8.477 1.00 86.12 97 PRO A N 1
ATOM 777 C CA . PRO A 1 97 ? -11.234 -17.379 -8.314 1.00 86.12 97 PRO A CA 1
ATOM 778 C C . PRO A 1 97 ? -11.323 -16.124 -7.444 1.00 86.12 97 PRO A C 1
ATOM 780 O O . PRO A 1 97 ? -10.865 -16.119 -6.303 1.00 86.12 97 PRO A O 1
ATOM 783 N N . VAL A 1 98 ? -11.889 -15.054 -8.001 1.00 85.25 98 VAL A N 1
ATOM 784 C CA . VAL A 1 98 ? -12.107 -13.815 -7.254 1.00 85.25 98 VAL A CA 1
ATOM 785 C C . VAL A 1 98 ? -13.142 -14.115 -6.167 1.00 85.25 98 VAL A C 1
ATOM 787 O O . VAL A 1 98 ? -14.251 -14.545 -6.508 1.00 85.25 98 VAL A O 1
ATOM 790 N N . PRO A 1 99 ? -12.814 -13.942 -4.875 1.00 82.06 99 PRO A N 1
ATOM 791 C CA . PRO A 1 99 ? -13.763 -14.198 -3.804 1.00 82.06 99 PRO A CA 1
ATOM 792 C C . PRO A 1 99 ? -14.956 -13.248 -3.949 1.00 82.06 99 PRO A C 1
ATOM 794 O O . PRO A 1 99 ? -14.802 -12.031 -3.936 1.00 82.06 99 PRO A O 1
ATOM 797 N N . GLN A 1 100 ? -16.152 -13.813 -4.117 1.00 85.88 100 GLN A N 1
ATOM 798 C CA . GLN A 1 100 ? -17.392 -13.034 -4.227 1.00 85.88 100 GLN A CA 1
ATOM 799 C C . GLN A 1 100 ? -17.981 -12.686 -2.858 1.00 85.88 100 GLN A C 1
ATOM 801 O O . GLN A 1 100 ? -18.704 -11.704 -2.723 1.00 85.88 100 GLN A O 1
ATOM 806 N N . PHE A 1 101 ? -17.658 -13.494 -1.847 1.00 82.94 101 PHE A N 1
ATOM 807 C CA . PHE A 1 101 ? -18.103 -13.318 -0.475 1.00 82.94 101 PHE A CA 1
ATOM 808 C C . PHE A 1 101 ? -16.943 -13.636 0.461 1.00 82.94 101 PHE A C 1
ATOM 810 O O . PHE A 1 101 ? -16.242 -14.632 0.280 1.00 82.94 101 PHE A O 1
ATOM 817 N N . VAL A 1 102 ? -16.765 -12.789 1.465 1.00 76.56 102 VAL A N 1
ATOM 818 C CA . VAL A 1 102 ? -15.855 -13.004 2.589 1.00 76.56 102 VAL A CA 1
ATOM 819 C C . VAL A 1 102 ? -16.645 -12.794 3.872 1.00 76.56 102 VAL A C 1
ATOM 821 O O . VAL A 1 102 ? -17.630 -12.048 3.883 1.00 76.56 102 VAL A O 1
ATOM 824 N N . GLU A 1 103 ? -16.247 -13.464 4.950 1.00 73.56 103 GLU A N 1
ATOM 825 C CA . GLU A 1 103 ? -16.819 -13.181 6.262 1.00 73.56 103 GLU A CA 1
ATOM 826 C C . GLU A 1 103 ? -16.599 -11.698 6.585 1.00 73.56 103 GLU A C 1
ATOM 828 O O . GLU A 1 103 ? -15.497 -11.166 6.427 1.00 73.56 103 GLU A O 1
ATOM 833 N N . SER A 1 104 ? -17.665 -11.000 6.980 1.00 64.19 104 SER A N 1
ATOM 834 C CA . SER A 1 104 ? -17.561 -9.586 7.329 1.00 64.19 104 SER A CA 1
ATOM 835 C C . SER A 1 104 ? -16.816 -9.434 8.650 1.00 64.19 104 SER A C 1
ATOM 837 O O . SER A 1 104 ? -17.402 -9.532 9.724 1.00 64.19 104 SER A O 1
ATOM 839 N N . ALA A 1 105 ? -15.521 -9.149 8.569 1.00 66.62 105 ALA A N 1
ATOM 840 C CA . ALA A 1 105 ? -14.741 -8.691 9.706 1.00 66.62 105 ALA A CA 1
ATOM 841 C C . ALA A 1 105 ? -14.986 -7.187 9.898 1.00 66.62 105 ALA A C 1
ATOM 843 O O . ALA A 1 105 ? -14.302 -6.351 9.312 1.00 66.62 105 ALA A O 1
ATOM 844 N N . SER A 1 106 ? -15.992 -6.828 10.701 1.00 67.12 106 SER A N 1
ATOM 845 C CA . SER A 1 106 ? -16.197 -5.438 11.122 1.00 67.12 106 SER A CA 1
ATOM 846 C C . SER A 1 106 ? -15.973 -5.306 12.622 1.00 67.12 106 SER A C 1
ATOM 848 O O . SER A 1 106 ? -16.701 -5.906 13.414 1.00 67.12 106 SER A O 1
ATOM 850 N N . THR A 1 107 ? -15.014 -4.475 13.018 1.00 68.06 107 THR A N 1
ATOM 851 C CA . THR A 1 107 ? -14.862 -4.065 14.416 1.00 68.06 107 THR A CA 1
ATOM 852 C C . THR A 1 107 ? -15.624 -2.767 14.605 1.00 68.06 107 THR A C 1
ATOM 854 O O . THR A 1 107 ? -15.217 -1.738 14.065 1.00 68.06 107 THR A O 1
ATOM 857 N N . ASN A 1 108 ? -16.721 -2.805 15.364 1.00 78.31 108 ASN A N 1
ATOM 858 C CA . ASN A 1 108 ? -17.491 -1.616 15.711 1.00 78.31 108 ASN A CA 1
ATOM 859 C C . ASN A 1 108 ? -17.780 -1.528 17.217 1.00 78.31 108 ASN A C 1
ATOM 861 O O . ASN A 1 108 ? -17.762 -2.522 17.939 1.00 78.31 108 ASN A O 1
ATOM 865 N N . ARG A 1 109 ? -18.014 -0.308 17.702 1.00 79.06 109 ARG A N 1
ATOM 866 C CA . ARG A 1 109 ? -18.464 -0.017 19.067 1.00 79.06 109 ARG A CA 1
ATOM 867 C C . ARG A 1 109 ? -19.456 1.138 19.062 1.00 79.06 109 ARG A C 1
ATOM 869 O O . ARG A 1 109 ? -19.290 2.100 18.315 1.00 79.06 109 ARG A O 1
ATOM 876 N N .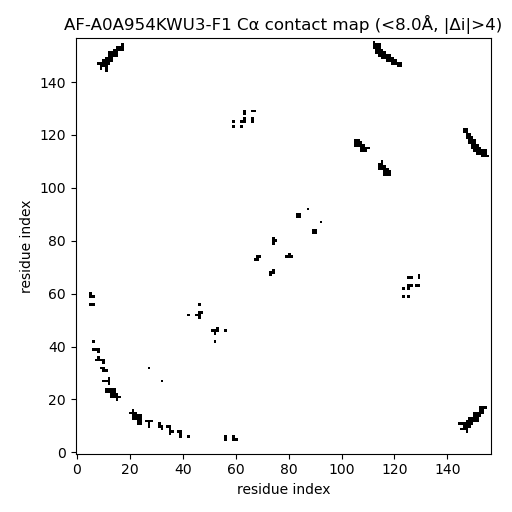 ARG A 1 110 ? -20.449 1.091 19.947 1.00 82.44 110 ARG A N 1
ATOM 877 C CA . ARG A 1 110 ? -21.392 2.199 20.146 1.00 82.44 110 ARG A CA 1
ATOM 878 C C . ARG A 1 110 ? -20.832 3.211 21.148 1.00 82.44 110 ARG A C 1
ATOM 880 O O . ARG A 1 110 ? -20.354 2.831 22.213 1.00 82.44 110 ARG A O 1
ATOM 887 N N . ALA A 1 111 ? -20.916 4.494 20.819 1.00 80.12 111 ALA A N 1
ATOM 888 C CA . ALA A 1 111 ? -20.546 5.619 21.669 1.00 80.12 111 ALA A CA 1
ATOM 889 C C . ALA A 1 111 ? -21.664 6.675 21.623 1.00 80.12 111 ALA A C 1
ATOM 891 O O . ALA A 1 111 ? -21.699 7.536 20.745 1.00 80.12 111 ALA A O 1
ATOM 892 N N . GLY A 1 112 ? -22.612 6.586 22.561 1.00 83.62 112 GLY A N 1
ATOM 893 C CA . GLY A 1 112 ? -23.810 7.428 22.559 1.00 83.62 112 GLY A CA 1
ATOM 894 C C . GLY A 1 112 ? -24.689 7.155 21.335 1.00 83.62 112 GLY A C 1
ATOM 895 O O . GLY A 1 112 ? -25.094 6.011 21.101 1.00 83.62 112 GLY A O 1
ATOM 896 N N . GLN A 1 113 ? -24.966 8.204 20.557 1.00 80.00 113 GLN A N 1
ATOM 897 C CA . GLN A 1 113 ? -25.689 8.090 19.287 1.00 80.00 113 GLN A CA 1
ATOM 898 C C . GLN A 1 113 ? -24.787 7.685 18.119 1.00 80.00 113 GLN A C 1
ATOM 900 O O . GLN A 1 113 ? -25.288 7.482 17.030 1.00 80.00 113 GLN A O 1
ATOM 905 N N . PHE A 1 114 ? -23.479 7.508 18.314 1.00 75.38 114 PHE A N 1
ATOM 906 C CA . PHE A 1 114 ? -22.586 7.110 17.229 1.00 75.38 114 PHE A CA 1
ATOM 907 C C . PHE A 1 114 ? -22.249 5.617 17.267 1.00 75.38 114 PHE A C 1
ATOM 909 O O . PHE A 1 114 ? -22.042 5.042 18.338 1.00 75.38 114 PHE A O 1
ATOM 916 N N . VAL A 1 115 ? -22.124 4.993 16.098 1.00 79.62 115 VAL A N 1
ATOM 917 C CA . VAL A 1 115 ? -21.421 3.722 15.901 1.00 79.62 115 VAL A CA 1
ATOM 918 C C . VAL A 1 115 ? -20.063 4.043 15.300 1.00 79.62 115 VAL A C 1
ATOM 920 O O . VAL A 1 115 ? -19.980 4.648 14.240 1.00 79.62 115 VAL A O 1
ATOM 923 N N . ILE A 1 116 ? -19.003 3.654 15.997 1.00 76.38 116 ILE A N 1
ATOM 924 C CA . ILE A 1 116 ? -17.618 3.813 15.563 1.00 76.38 116 ILE A CA 1
ATOM 925 C C . ILE A 1 116 ? -17.176 2.472 15.009 1.00 76.38 116 ILE A C 1
ATOM 927 O O . ILE A 1 116 ? -17.196 1.498 15.758 1.00 76.38 116 ILE A O 1
ATOM 931 N N . GLY A 1 117 ? -16.752 2.406 13.754 1.00 73.25 117 GLY A N 1
ATOM 932 C CA . GLY A 1 117 ? -16.194 1.189 13.173 1.00 73.25 117 GLY A CA 1
ATOM 933 C C . GLY A 1 117 ? -14.907 1.445 12.405 1.00 73.25 117 GLY A C 1
ATOM 934 O O . GLY A 1 117 ? -14.738 2.514 11.826 1.00 73.25 117 GLY A O 1
ATOM 935 N N . LEU A 1 118 ? -14.010 0.458 12.375 1.00 68.25 118 LEU A N 1
ATOM 936 C CA . LEU A 1 118 ? -12.985 0.397 11.331 1.00 68.25 118 LEU A CA 1
ATOM 937 C C . LEU A 1 118 ? -13.649 -0.209 10.094 1.00 68.25 118 LEU A C 1
ATOM 939 O O . LEU A 1 118 ? -13.996 -1.390 10.090 1.00 68.25 118 LEU A O 1
ATOM 943 N N . VAL A 1 119 ? -13.893 0.623 9.087 1.00 64.88 119 VAL A N 1
ATOM 944 C CA . VAL A 1 119 ? -14.588 0.235 7.858 1.00 64.88 119 VAL A CA 1
ATOM 945 C C . VAL A 1 119 ? -13.824 0.855 6.702 1.00 64.88 119 VAL A C 1
ATOM 947 O O . VAL A 1 119 ? -13.850 2.070 6.530 1.00 64.88 119 VAL A O 1
ATOM 950 N N . GLY A 1 120 ? -13.145 0.044 5.894 1.00 64.50 120 GLY A N 1
ATOM 951 C CA . GLY A 1 120 ? -12.328 0.601 4.823 1.00 64.50 120 GLY A CA 1
ATOM 952 C C . GLY A 1 120 ? -11.572 -0.421 3.989 1.00 64.50 120 GLY A C 1
ATOM 953 O O . GLY A 1 120 ? -11.808 -1.624 4.079 1.00 64.50 120 GLY A O 1
ATOM 954 N N . GLY A 1 121 ? -10.669 0.117 3.173 1.00 70.50 121 GLY A N 1
ATOM 955 C CA . GLY A 1 121 ? -9.677 -0.601 2.380 1.00 70.50 121 GLY A CA 1
ATOM 956 C C . GLY A 1 121 ? -8.296 0.034 2.557 1.00 70.50 121 GLY A C 1
ATOM 957 O O . GLY A 1 121 ? -8.106 0.875 3.435 1.00 70.50 121 GLY A O 1
ATOM 958 N N . VAL A 1 122 ? -7.339 -0.378 1.728 1.00 76.38 122 VAL A N 1
ATOM 959 C CA . VAL A 1 122 ? -5.978 0.175 1.700 1.00 76.38 122 VAL A CA 1
ATOM 960 C C . VAL A 1 122 ? -5.794 0.932 0.391 1.00 76.38 122 VAL A C 1
ATOM 962 O O . VAL A 1 122 ? -6.030 0.369 -0.677 1.00 76.38 122 VAL A O 1
ATOM 965 N N . GLU A 1 123 ? -5.356 2.183 0.477 1.00 81.75 123 GLU A N 1
ATOM 966 C CA . GLU A 1 123 ? -4.942 2.987 -0.672 1.00 81.75 123 GLU A CA 1
ATOM 967 C C . GLU A 1 123 ? -3.423 3.200 -0.625 1.00 81.75 123 GLU A C 1
ATOM 969 O O . GLU A 1 123 ? -2.844 3.417 0.443 1.00 81.75 123 GLU A O 1
ATOM 974 N N . LEU A 1 124 ? -2.760 3.075 -1.777 1.00 82.69 124 LEU A N 1
ATOM 975 C CA . LEU A 1 124 ? -1.306 3.170 -1.894 1.00 82.69 124 LEU A CA 1
ATOM 976 C C . LEU A 1 124 ? -0.931 4.471 -2.601 1.00 82.69 124 LEU A C 1
ATOM 978 O O . LEU A 1 124 ? -1.341 4.697 -3.736 1.00 82.69 124 LEU A O 1
ATOM 982 N N . HIS A 1 125 ? -0.093 5.280 -1.954 1.00 82.31 125 HIS A N 1
ATOM 983 C CA . HIS A 1 125 ? 0.391 6.550 -2.497 1.00 82.31 125 HIS A CA 1
ATOM 984 C C . HIS A 1 125 ? 1.924 6.559 -2.550 1.00 82.31 125 HIS A C 1
ATOM 986 O O . HIS A 1 125 ? 2.567 6.822 -1.527 1.00 82.31 125 HIS A O 1
ATOM 992 N N . PRO A 1 126 ? 2.542 6.254 -3.704 1.00 81.25 126 PRO A N 1
ATOM 993 C CA . PRO A 1 126 ? 3.997 6.281 -3.846 1.00 81.25 126 PRO A CA 1
ATOM 994 C C . PRO A 1 126 ? 4.567 7.704 -3.999 1.00 81.25 126 PRO A C 1
ATOM 996 O O . PRO A 1 126 ? 5.744 7.936 -3.719 1.00 81.25 126 PRO A O 1
ATOM 999 N N . GLU A 1 127 ? 3.760 8.685 -4.412 1.00 81.88 127 GLU A N 1
ATOM 1000 C CA . GLU A 1 127 ? 4.210 10.040 -4.754 1.00 81.88 127 GLU A CA 1
ATOM 1001 C C . GLU A 1 127 ? 4.847 10.796 -3.576 1.00 81.88 127 GLU A C 1
ATOM 1003 O O . GLU A 1 127 ? 5.887 11.433 -3.770 1.00 81.88 127 GLU A O 1
ATOM 1008 N N . PRO A 1 128 ? 4.301 10.751 -2.344 1.00 80.19 128 PRO A N 1
ATOM 1009 C CA . PRO A 1 128 ? 4.929 11.412 -1.204 1.00 80.19 128 PRO A CA 1
ATOM 1010 C C . PRO A 1 128 ? 6.336 10.881 -0.910 1.00 80.19 128 PRO A C 1
ATOM 1012 O O . PRO A 1 128 ? 7.196 11.661 -0.505 1.00 80.19 128 PRO A O 1
ATOM 1015 N N . ALA A 1 129 ? 6.594 9.591 -1.152 1.00 76.75 129 ALA A N 1
ATOM 1016 C CA . ALA A 1 129 ? 7.896 8.973 -0.906 1.00 76.75 129 ALA A CA 1
ATOM 1017 C C . ALA A 1 129 ? 8.971 9.445 -1.901 1.00 76.75 129 ALA A C 1
ATOM 1019 O O . ALA A 1 129 ? 10.131 9.582 -1.526 1.00 76.75 129 ALA A O 1
ATOM 1020 N N . ILE A 1 130 ? 8.591 9.746 -3.149 1.00 78.88 130 ILE A N 1
ATOM 1021 C CA . ILE A 1 130 ? 9.530 10.173 -4.206 1.00 78.88 130 ILE A CA 1
ATOM 1022 C C . ILE A 1 130 ? 9.688 11.697 -4.307 1.00 78.88 130 ILE A C 1
ATOM 1024 O O . ILE A 1 130 ? 10.601 12.181 -4.973 1.00 78.88 130 ILE A O 1
ATOM 1028 N N . ARG A 1 131 ? 8.802 12.47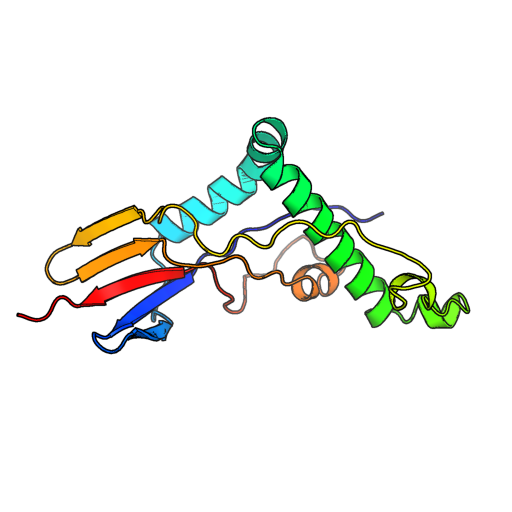5 -3.667 1.00 68.62 131 ARG A N 1
ATOM 1029 C CA . ARG A 1 131 ? 8.934 13.940 -3.547 1.00 68.62 131 ARG A CA 1
ATOM 1030 C C . ARG A 1 131 ? 9.954 14.353 -2.488 1.00 68.62 131 ARG A C 1
ATOM 1032 O O . ARG A 1 131 ? 10.415 15.491 -2.513 1.00 68.62 131 ARG A O 1
ATOM 1039 N N . MET A 1 132 ? 10.294 13.456 -1.562 1.00 52.38 132 MET A N 1
ATOM 1040 C CA . MET A 1 132 ? 11.303 13.708 -0.541 1.00 52.38 132 MET A CA 1
ATOM 1041 C C . MET A 1 132 ? 12.696 13.619 -1.166 1.00 52.38 132 MET A C 1
ATOM 1043 O O . MET A 1 132 ? 13.143 12.550 -1.577 1.00 52.38 132 MET A O 1
ATOM 1047 N N . ASN A 1 133 ? 13.405 14.747 -1.224 1.00 45.84 133 ASN A N 1
ATOM 1048 C CA . ASN A 1 133 ? 14.832 14.735 -1.516 1.00 45.84 133 ASN A CA 1
ATOM 1049 C C . ASN A 1 133 ? 15.524 13.823 -0.493 1.00 45.84 133 ASN A C 1
ATOM 1051 O O . ASN A 1 133 ? 15.367 14.021 0.712 1.00 45.84 133 ASN A O 1
ATOM 1055 N N . VAL A 1 134 ? 16.360 12.887 -0.953 1.00 50.06 134 VAL A N 1
ATOM 1056 C CA . VAL A 1 134 ? 17.187 11.995 -0.106 1.00 50.06 134 VAL A CA 1
ATOM 1057 C C . VAL A 1 134 ? 18.074 12.777 0.899 1.00 50.06 134 VAL A C 1
ATOM 1059 O O . VAL A 1 134 ? 18.608 12.192 1.833 1.00 50.06 134 VAL A O 1
ATOM 1062 N N . ASN A 1 135 ? 18.171 14.110 0.772 1.00 39.16 135 ASN A N 1
ATOM 1063 C CA . ASN A 1 135 ? 18.930 15.013 1.645 1.00 39.16 135 ASN A CA 1
ATOM 1064 C C . ASN A 1 135 ? 18.115 15.845 2.666 1.00 39.16 135 ASN A C 1
ATOM 1066 O O . ASN A 1 135 ? 18.728 16.543 3.468 1.00 39.16 135 ASN A O 1
ATOM 1070 N N . GLU A 1 136 ? 16.777 15.813 2.689 1.00 39.47 136 GLU A N 1
ATOM 1071 C CA . GLU A 1 136 ? 15.955 16.715 3.537 1.00 39.47 136 GLU A CA 1
ATOM 1072 C C . GLU A 1 136 ? 15.351 16.041 4.781 1.00 39.47 136 GLU A C 1
ATOM 1074 O O . GLU A 1 136 ? 14.273 16.390 5.255 1.00 39.47 136 GLU A O 1
ATOM 1079 N N . GLN A 1 137 ? 16.073 15.090 5.370 1.00 39.53 137 GLN A N 1
ATOM 1080 C CA . GLN A 1 137 ? 15.627 14.335 6.545 1.00 39.53 137 GLN A CA 1
ATOM 1081 C C . GLN A 1 137 ? 15.445 15.142 7.846 1.00 39.53 137 GLN A C 1
ATOM 1083 O O . GLN A 1 137 ? 15.150 14.531 8.869 1.00 39.53 137 GLN A O 1
ATOM 1088 N N . LEU A 1 138 ? 15.604 16.473 7.875 1.00 39.22 138 LEU A N 1
ATOM 1089 C CA . LEU A 1 138 ? 15.706 17.174 9.159 1.00 39.22 138 LEU A CA 1
ATOM 1090 C C . LEU A 1 138 ? 14.516 18.011 9.632 1.00 39.22 138 LEU A C 1
ATOM 1092 O O . LEU A 1 138 ? 14.419 18.111 10.847 1.00 39.22 138 LEU A O 1
ATOM 1096 N N . HIS A 1 139 ? 13.616 18.597 8.827 1.00 41.53 139 HIS A N 1
ATOM 1097 C CA . HIS A 1 139 ? 12.717 19.627 9.409 1.00 41.53 139 HIS A CA 1
ATOM 1098 C C . HIS A 1 139 ? 11.398 19.941 8.663 1.00 41.53 139 HIS A C 1
ATOM 1100 O O . HIS A 1 139 ? 11.061 21.111 8.495 1.00 41.53 139 HIS A O 1
ATOM 1106 N N . ALA A 1 140 ? 10.600 18.954 8.241 1.00 37.09 140 ALA A N 1
ATOM 1107 C CA . ALA A 1 140 ? 9.312 19.253 7.589 1.00 37.09 140 ALA A CA 1
ATOM 1108 C C . ALA A 1 140 ? 8.089 18.679 8.340 1.00 37.09 140 ALA A C 1
ATOM 1110 O O . ALA A 1 140 ? 8.011 17.463 8.528 1.00 37.09 140 ALA A O 1
ATOM 1111 N N . PRO A 1 141 ? 7.119 19.524 8.759 1.00 36.66 141 PRO A N 1
ATOM 1112 C CA . PRO A 1 141 ? 5.847 19.072 9.320 1.00 36.66 141 PRO A CA 1
ATOM 1113 C C . PRO A 1 141 ? 4.924 18.497 8.223 1.00 36.66 141 PRO A C 1
ATOM 1115 O O . PRO A 1 141 ? 5.058 18.859 7.052 1.00 36.66 141 PRO A O 1
ATOM 1118 N N . PRO A 1 142 ? 3.968 17.615 8.569 1.00 36.47 142 PRO A N 1
ATOM 1119 C CA . PRO A 1 142 ? 3.116 16.946 7.586 1.00 36.47 142 PRO A CA 1
ATOM 1120 C C . PRO A 1 142 ? 2.076 17.888 6.940 1.00 36.47 142 PRO A C 1
ATOM 1122 O O . PRO A 1 142 ? 1.527 18.778 7.585 1.00 36.47 142 PRO A O 1
ATOM 1125 N N . SER A 1 143 ? 1.775 17.665 5.657 1.00 40.97 143 SER A N 1
ATOM 1126 C CA . SER A 1 143 ? 0.659 18.248 4.878 1.00 40.97 143 SER A CA 1
ATOM 1127 C C . SER A 1 143 ? 0.190 17.228 3.819 1.00 40.97 143 SER A C 1
ATOM 1129 O O . SER A 1 143 ? 0.995 16.382 3.432 1.00 40.97 143 SER A O 1
ATOM 1131 N N . PRO A 1 144 ? -1.019 17.357 3.238 1.00 46.06 144 PRO A N 1
ATOM 1132 C CA . PRO A 1 144 ? -2.333 17.031 3.792 1.00 46.06 144 PRO A CA 1
ATOM 1133 C C . PRO A 1 144 ? -2.923 15.687 3.278 1.00 46.06 144 PRO A C 1
ATOM 1135 O O . PRO A 1 144 ? -2.786 15.354 2.108 1.00 46.06 144 PRO A O 1
ATOM 1138 N N . ARG A 1 145 ? -3.614 14.998 4.207 1.00 51.94 145 ARG A N 1
ATOM 1139 C CA . ARG A 1 145 ? -4.765 14.052 4.140 1.00 51.94 145 ARG A CA 1
ATOM 1140 C C . ARG A 1 145 ? -4.903 13.065 2.965 1.00 51.94 145 ARG A C 1
ATOM 1142 O O . ARG A 1 145 ? -5.286 13.482 1.879 1.00 51.94 145 ARG A O 1
ATOM 1149 N N . MET A 1 146 ? -4.736 11.764 3.264 1.00 39.38 146 MET A N 1
ATOM 1150 C CA . MET A 1 146 ? -5.209 10.599 2.486 1.00 39.38 146 MET A CA 1
ATOM 1151 C C . MET A 1 146 ? -5.519 9.398 3.415 1.00 39.38 146 MET A C 1
ATOM 1153 O O . MET A 1 146 ? -5.006 9.329 4.536 1.00 39.38 146 MET A O 1
ATOM 1157 N N . SER A 1 147 ? -6.385 8.494 2.936 1.00 39.22 147 SER A N 1
ATOM 1158 C CA . SER A 1 147 ? -7.346 7.679 3.698 1.00 39.22 147 SER A CA 1
ATOM 1159 C C . SER A 1 147 ? -6.805 6.417 4.389 1.00 39.22 147 SER A C 1
ATOM 1161 O O . SER A 1 147 ? -6.251 5.516 3.765 1.00 39.22 147 SER A O 1
ATOM 1163 N N . ALA A 1 148 ? -7.113 6.302 5.683 1.00 44.09 148 ALA A N 1
ATOM 1164 C CA . ALA A 1 148 ? -7.418 5.039 6.353 1.00 44.09 148 ALA A CA 1
ATOM 1165 C C . ALA A 1 148 ? -8.607 5.300 7.291 1.00 44.09 148 ALA A C 1
ATOM 1167 O O . ALA A 1 148 ? -8.459 6.006 8.284 1.00 44.09 148 ALA A O 1
ATOM 1168 N N . GLY A 1 149 ? -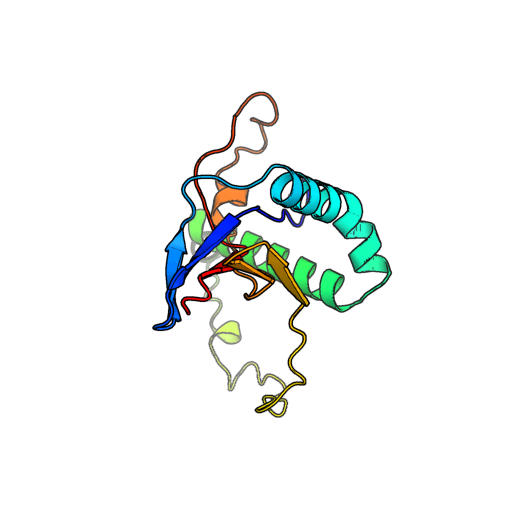9.801 4.812 6.944 1.00 44.66 149 GLY A N 1
ATOM 1169 C CA . GLY A 1 149 ? -11.053 5.254 7.566 1.00 44.66 149 GLY A CA 1
ATOM 1170 C C . GLY A 1 149 ? -11.439 4.516 8.854 1.00 44.66 149 GLY A C 1
ATOM 1171 O O . GLY A 1 149 ? -11.692 3.309 8.855 1.00 44.66 149 GLY A O 1
ATOM 1172 N N . GLN A 1 150 ? -11.599 5.262 9.948 1.00 50.44 150 GLN A N 1
ATOM 1173 C CA . GLN A 1 150 ? -12.634 4.948 10.938 1.00 50.44 150 GLN A CA 1
ATOM 1174 C C . GLN A 1 150 ? -13.903 5.717 10.579 1.00 50.44 150 GLN A C 1
ATOM 1176 O O . GLN A 1 150 ? -13.849 6.929 10.391 1.00 50.44 150 GLN A O 1
ATOM 1181 N N . VAL A 1 151 ? -15.030 5.011 10.505 1.00 52.28 151 VAL A N 1
ATOM 1182 C CA . VAL A 1 151 ? -16.333 5.582 10.164 1.00 52.28 151 VAL A CA 1
ATOM 1183 C C . VAL A 1 151 ? -17.177 5.760 11.423 1.00 52.28 151 VAL A C 1
ATOM 1185 O O . VAL A 1 151 ? -17.359 4.817 12.201 1.00 52.28 151 VAL A O 1
ATOM 1188 N N . PHE A 1 152 ? -17.731 6.958 11.596 1.00 53.47 152 PHE A N 1
ATOM 1189 C CA . PHE A 1 152 ? -18.721 7.279 12.623 1.00 53.47 152 PHE A CA 1
ATOM 1190 C C . PHE A 1 152 ? -20.114 7.383 11.997 1.00 53.47 152 PHE A C 1
ATOM 1192 O O . PHE A 1 152 ? -20.368 8.289 11.207 1.00 53.47 152 PHE A O 1
ATOM 1199 N N . VAL A 1 153 ? -21.026 6.488 12.373 1.00 56.66 153 VAL A N 1
ATOM 1200 C CA . VAL A 1 153 ? -22.428 6.496 11.922 1.00 56.66 153 VAL A CA 1
ATOM 1201 C C . VAL A 1 153 ? -23.314 7.076 13.014 1.00 56.66 153 VAL A C 1
ATOM 1203 O O . VAL A 1 153 ? -23.239 6.614 14.148 1.00 56.66 153 VAL A O 1
ATOM 1206 N N . ASN A 1 154 ? -24.173 8.045 12.700 1.00 41.94 154 ASN A N 1
ATOM 1207 C CA . ASN A 1 154 ? -25.190 8.523 13.640 1.00 41.94 154 ASN A CA 1
ATOM 1208 C C . ASN A 1 154 ? -26.404 7.573 13.640 1.00 41.94 154 ASN A C 1
ATOM 1210 O O . ASN A 1 154 ? -27.116 7.460 12.646 1.00 41.94 154 ASN A O 1
ATOM 1214 N N . ALA A 1 155 ? -26.628 6.883 14.751 1.00 43.00 155 ALA A N 1
ATOM 1215 C CA . ALA A 1 155 ? -27.831 6.121 15.037 1.00 43.00 155 ALA A CA 1
ATOM 1216 C C . ALA A 1 155 ? -28.934 7.090 15.493 1.00 43.00 155 ALA A C 1
ATOM 1218 O O . ALA A 1 155 ? -29.100 7.340 16.689 1.00 43.00 155 ALA A O 1
ATOM 1219 N N . GLY A 1 156 ? -29.651 7.658 14.522 1.00 36.62 156 GLY A N 1
ATOM 1220 C CA . GLY A 1 156 ? -30.913 8.353 14.766 1.00 36.62 156 GLY A CA 1
ATOM 1221 C C . GLY A 1 156 ? -32.028 7.367 15.136 1.00 36.62 156 GLY A C 1
ATOM 1222 O O . GLY A 1 156 ? -32.115 6.317 14.506 1.00 36.62 156 GLY A O 1
ATOM 1223 N N . GLU A 1 157 ? -32.793 7.760 16.166 1.00 35.84 157 GLU A N 1
ATOM 1224 C CA . GLU A 1 157 ? -34.023 7.192 16.780 1.00 35.84 157 GLU A CA 1
ATOM 1225 C C . GLU A 1 157 ? -34.248 5.669 16.763 1.00 35.84 157 GLU A C 1
ATOM 1227 O O . GLU A 1 157 ? -34.615 5.092 15.718 1.00 35.84 157 GLU A O 1
#

Sequence (157 aa):
QLSGPRVKLLAQEEYSDAAGNRFDAASTRQSTEVFAQLFTEHYAELAEKELVFAELQNLFDLAVLGAIVNREQLDERAEWLADTFLNDERLPLNKYPVPQFVESASTNRRAGQFVIGLVGGVELHPEPAIRMNVNEQLHAPPSPRMSAGQVFVNAGE

Radius of gyration: 19.66 Å; Cα contacts (8 Å, |Δi|>4): 158; chains: 1; bounding box: 54×37×47 Å

Mean predicted aligned error: 10.74 Å